Protein AF-A0A3E2NE12-F1 (afdb_monomer)

Foldseek 3Di:
DPQAAVVVVVVVQCVVVVHPDDDEFRWGWDDDPQKIKIKTKYADDPLQDPARIFIKIKIWGNDADPVRHTPAMWTAFNRSDTHHPLQQDQADPVRHGRPSHDSNRNNRRGGHDPPDD

Mean predicted aligned error: 4.58 Å

pLDDT: mean 91.09, std 12.11, range [31.97, 98.38]

Radius of gyration: 14.91 Å; Cα contacts (8 Å, |Δi|>4): 210; chains: 1; bounding box: 38×34×31 Å

Nearest PDB structures (foldseek):
  1wl7-assembly1_A  TM=4.563E-01  e=1.954E+00  Geobacillus thermodenitrificans
  5nnw-assembly2_B  TM=3.327E-01  e=3.538E+00  Pythium aphanidermatum
  6rw9-assembly1_A  TM=3.574E-01  e=4.228E+00  Morganella morganii subsp. morganii

Structure (mmCIF, N/CA/C/O backbone):
data_AF-A0A3E2NE12-F1
#
_entry.id   AF-A0A3E2NE12-F1
#
loop_
_atom_site.group_PDB
_atom_site.id
_atom_site.type_symbol
_atom_site.label_atom_id
_atom_site.label_alt_id
_atom_site.label_comp_id
_atom_site.label_asym_id
_atom_site.label_entity_id
_atom_site.label_seq_id
_atom_site.pdbx_PDB_ins_code
_atom_site.Cartn_x
_atom_site.Cartn_y
_atom_site.Cartn_z
_atom_site.occupancy
_atom_site.B_iso_or_equiv
_atom_site.auth_seq_id
_atom_site.auth_comp_id
_atom_site.auth_asym_id
_atom_site.auth_atom_id
_atom_site.pdbx_PDB_model_num
ATOM 1 N N . MET A 1 1 ? -18.287 -3.309 -14.749 1.00 36.47 1 MET A N 1
ATOM 2 C CA . MET A 1 1 ? -16.849 -3.215 -14.428 1.00 36.47 1 MET A CA 1
ATOM 3 C C . MET A 1 1 ? -16.736 -3.330 -12.922 1.00 36.47 1 MET A C 1
ATOM 5 O O . MET A 1 1 ? -17.314 -2.503 -12.233 1.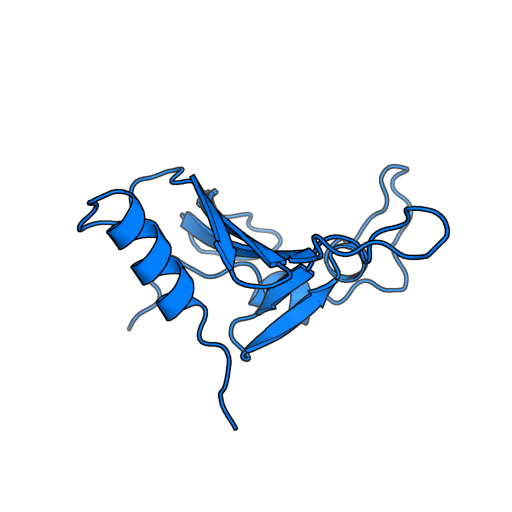00 36.47 1 MET A O 1
ATOM 9 N N . SER A 1 2 ? -16.128 -4.398 -12.412 1.00 44.44 2 SER A N 1
ATOM 10 C CA . SER A 1 2 ? -15.961 -4.589 -10.969 1.00 44.44 2 SER A CA 1
ATOM 11 C C . SER A 1 2 ? -14.808 -3.707 -10.499 1.00 44.44 2 SER A C 1
ATOM 13 O O . SER A 1 2 ? -13.652 -4.117 -10.560 1.00 44.44 2 SER A O 1
ATOM 15 N N . SER A 1 3 ? -15.103 -2.463 -10.126 1.00 59.97 3 SER A N 1
ATOM 16 C CA . SER A 1 3 ? -14.108 -1.556 -9.552 1.00 59.97 3 SER A CA 1
ATOM 17 C C . SER A 1 3 ? -13.604 -2.145 -8.232 1.00 59.97 3 SER A C 1
ATOM 19 O O . SER A 1 3 ? -14.407 -2.471 -7.357 1.00 59.97 3 SER A O 1
ATOM 21 N N . ASN A 1 4 ? -12.289 -2.326 -8.088 1.00 86.50 4 ASN A N 1
ATOM 22 C CA . ASN A 1 4 ? -11.703 -2.777 -6.827 1.00 86.50 4 ASN A CA 1
ATOM 23 C C . ASN A 1 4 ? -11.944 -1.694 -5.767 1.00 86.50 4 ASN A C 1
ATOM 25 O O . ASN A 1 4 ? -11.363 -0.621 -5.867 1.00 86.50 4 ASN A O 1
ATOM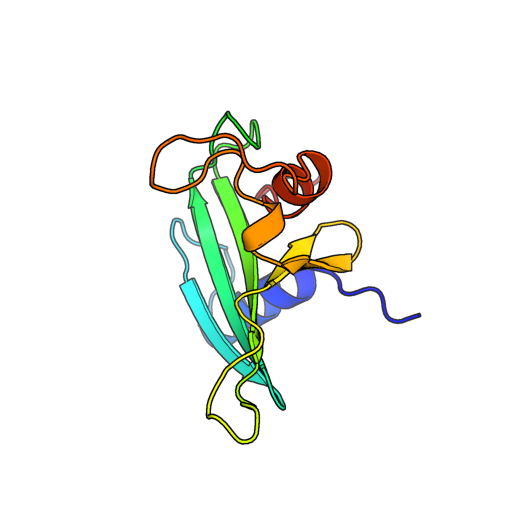 29 N N . ASN A 1 5 ? -12.777 -1.957 -4.760 1.00 92.94 5 ASN A N 1
ATOM 30 C CA . ASN A 1 5 ? -12.969 -1.025 -3.649 1.00 92.94 5 ASN A CA 1
ATOM 31 C C . ASN A 1 5 ? -11.984 -1.371 -2.513 1.00 92.94 5 ASN A C 1
ATOM 33 O O . ASN A 1 5 ? -12.102 -2.461 -1.942 1.00 92.94 5 ASN A O 1
ATOM 37 N N . PRO A 1 6 ? -11.034 -0.484 -2.155 1.00 94.19 6 PRO A N 1
ATOM 38 C CA . PRO A 1 6 ? -10.096 -0.731 -1.060 1.00 94.19 6 PRO A CA 1
ATOM 39 C C . PRO A 1 6 ? -10.764 -1.029 0.284 1.00 94.19 6 PRO A C 1
ATOM 41 O O . PRO A 1 6 ? -10.251 -1.844 1.053 1.00 94.19 6 PRO A O 1
ATOM 44 N N . GLU A 1 7 ? -11.931 -0.441 0.547 1.00 94.38 7 GLU A N 1
ATOM 45 C CA . GLU A 1 7 ? -12.666 -0.648 1.793 1.00 94.38 7 GLU A CA 1
ATOM 46 C C . GLU A 1 7 ? -13.104 -2.108 1.953 1.00 94.38 7 GLU A C 1
ATOM 48 O O . GLU A 1 7 ? -13.017 -2.668 3.042 1.00 94.38 7 GLU A O 1
ATOM 53 N N . THR A 1 8 ? -13.465 -2.789 0.860 1.00 95.12 8 THR A N 1
ATOM 54 C CA . THR A 1 8 ? -13.803 -4.221 0.896 1.00 95.12 8 THR A CA 1
ATOM 55 C C . THR A 1 8 ? -12.625 -5.076 1.377 1.00 95.12 8 THR A C 1
ATOM 57 O O . THR A 1 8 ? -12.828 -6.064 2.086 1.00 95.12 8 THR A O 1
ATOM 60 N N . TYR A 1 9 ? -11.388 -4.690 1.049 1.00 96.62 9 TYR A N 1
ATOM 61 C CA . TYR A 1 9 ? -10.187 -5.376 1.533 1.00 96.62 9 TYR A CA 1
ATOM 62 C C . TYR A 1 9 ? -9.939 -5.103 3.018 1.00 96.62 9 TYR A C 1
ATOM 64 O O . TYR A 1 9 ? -9.579 -6.033 3.741 1.00 96.62 9 TYR A O 1
ATOM 72 N N . LEU A 1 10 ? -10.161 -3.868 3.484 1.00 96.12 10 LEU A N 1
ATOM 73 C CA . LEU A 1 10 ? -10.083 -3.535 4.908 1.00 96.12 10 LEU A CA 1
ATOM 74 C C . LEU A 1 10 ? -11.112 -4.336 5.716 1.00 96.12 10 LEU A C 1
ATOM 76 O O . LEU A 1 10 ? -10.740 -5.006 6.673 1.00 96.12 10 LEU A O 1
ATOM 80 N N . GLN A 1 11 ? -12.373 -4.369 5.280 1.00 95.50 11 GLN A N 1
ATOM 81 C CA . GLN A 1 11 ? -13.433 -5.131 5.950 1.00 95.50 11 GLN A CA 1
ATOM 82 C C . GLN A 1 11 ? -13.136 -6.638 5.989 1.00 95.50 11 GLN A C 1
ATOM 84 O O . GLN A 1 11 ? -13.331 -7.288 7.016 1.00 95.50 11 GLN A O 1
ATOM 89 N N . LYS A 1 12 ? -12.596 -7.209 4.901 1.00 96.38 12 LYS A N 1
ATOM 90 C CA . LYS A 1 12 ? -12.129 -8.607 4.887 1.00 96.38 12 LYS A CA 1
ATOM 91 C C . LYS A 1 12 ? -10.999 -8.830 5.897 1.00 96.38 12 LYS A C 1
ATOM 93 O O . LYS A 1 12 ? -11.030 -9.819 6.623 1.00 96.38 12 LYS A O 1
ATOM 98 N N . ALA A 1 13 ? -10.039 -7.910 5.973 1.00 97.00 13 ALA A N 1
ATOM 99 C CA . ALA A 1 13 ? -8.930 -7.993 6.916 1.00 97.00 13 ALA A CA 1
ATOM 100 C C . ALA A 1 13 ? -9.382 -7.925 8.386 1.00 97.00 13 ALA A C 1
ATOM 102 O O . ALA A 1 13 ? -8.855 -8.661 9.222 1.00 97.00 13 ALA A O 1
ATOM 103 N N . LEU A 1 14 ? -10.369 -7.082 8.700 1.00 96.62 14 LEU A N 1
ATOM 104 C CA . LEU A 1 14 ? -10.979 -7.008 10.031 1.00 96.62 14 LEU A CA 1
ATOM 105 C C . LEU A 1 14 ? -11.725 -8.304 10.364 1.00 96.62 14 LEU A C 1
ATOM 107 O O . LEU A 1 14 ? -11.463 -8.926 11.393 1.00 96.62 14 LEU A O 1
ATOM 111 N N . LYS A 1 15 ? -12.564 -8.780 9.435 1.00 96.81 15 LYS A N 1
ATOM 112 C CA . LYS A 1 15 ? -13.327 -10.024 9.590 1.00 96.81 15 LYS A CA 1
ATOM 113 C C . LYS A 1 15 ? -12.432 -11.243 9.824 1.00 96.81 15 LYS A C 1
ATOM 115 O O . LYS A 1 15 ? -12.743 -12.051 10.694 1.00 96.81 15 LYS A O 1
ATOM 120 N N . ASN A 1 16 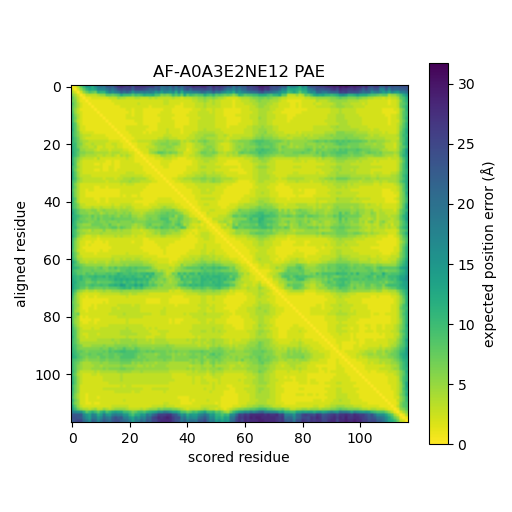? -11.329 -11.378 9.086 1.00 96.75 16 ASN A N 1
ATOM 121 C CA . ASN A 1 16 ? -10.380 -12.484 9.263 1.00 96.75 16 ASN A CA 1
ATOM 122 C C . ASN A 1 16 ? -9.773 -12.528 10.673 1.00 96.75 16 ASN A C 1
ATOM 124 O O . ASN A 1 16 ? -9.456 -13.604 11.171 1.00 96.75 16 ASN A O 1
ATOM 128 N N . GLN A 1 17 ? -9.614 -11.364 11.303 1.00 96.12 17 GLN A N 1
ATOM 129 C CA . GLN A 1 17 ? -9.044 -11.228 12.641 1.00 96.12 17 GLN A CA 1
ATOM 130 C C . GLN A 1 17 ? -10.112 -11.166 13.746 1.00 96.12 17 GLN A C 1
ATOM 132 O O . GLN A 1 17 ? -9.756 -11.054 14.915 1.00 96.12 17 GLN A O 1
ATOM 137 N N . GLY A 1 18 ? -11.405 -11.226 13.402 1.00 96.44 18 GLY A N 1
ATOM 138 C CA . GLY A 1 18 ? -12.499 -11.073 14.365 1.00 96.44 18 GLY A CA 1
ATOM 139 C C . GLY A 1 18 ? -12.567 -9.678 14.999 1.00 96.44 18 GLY A C 1
ATOM 140 O O . GLY A 1 18 ? -12.930 -9.560 16.165 1.00 96.44 18 GLY A O 1
ATOM 141 N N . LEU A 1 19 ? -12.176 -8.640 14.255 1.00 93.81 19 LEU A N 1
ATOM 142 C CA . LEU A 1 19 ? -12.165 -7.248 14.708 1.00 93.81 19 LEU A CA 1
ATOM 143 C C . LEU A 1 19 ? -13.399 -6.503 14.185 1.00 93.81 19 LEU A C 1
ATOM 145 O O . LEU A 1 19 ? -13.745 -6.638 13.013 1.00 93.81 19 LEU A O 1
ATOM 149 N N . GLU A 1 20 ? -14.030 -5.702 15.042 1.00 89.75 20 GLU A N 1
ATOM 150 C CA . GLU A 1 20 ? -15.143 -4.815 14.662 1.00 89.75 20 GLU A CA 1
ATOM 151 C C . GLU A 1 20 ? -14.641 -3.418 14.269 1.00 89.75 20 GLU A C 1
ATOM 153 O O . GLU A 1 20 ? -15.074 -2.859 13.263 1.00 89.75 20 GLU A O 1
ATOM 158 N N . ASP A 1 21 ? -13.659 -2.898 15.010 1.00 89.06 21 ASP A N 1
ATOM 159 C CA . ASP A 1 21 ? -13.003 -1.618 14.747 1.00 89.06 21 ASP A CA 1
ATOM 160 C C . ASP A 1 21 ? -11.608 -1.806 14.149 1.00 89.06 21 ASP A C 1
ATOM 162 O O . ASP A 1 21 ? -10.971 -2.846 14.315 1.00 89.06 21 ASP A O 1
ATOM 166 N N . THR A 1 22 ? -11.093 -0.769 13.483 1.00 91.56 22 THR A N 1
ATOM 167 C CA . THR A 1 22 ? -9.737 -0.785 12.917 1.00 91.56 22 THR A CA 1
ATOM 168 C C . THR A 1 22 ? -8.695 -0.409 13.978 1.00 91.56 22 THR A C 1
ATOM 170 O O . THR A 1 22 ? -8.606 0.767 14.336 1.00 91.56 22 THR A O 1
ATOM 173 N N . PRO A 1 23 ? -7.860 -1.348 14.474 1.00 90.69 23 PRO A N 1
ATOM 174 C CA . PRO A 1 23 ? -6.863 -1.017 15.478 1.00 90.69 23 PRO A CA 1
ATOM 175 C C . PRO A 1 23 ? -5.683 -0.266 14.859 1.00 90.69 23 PRO A C 1
ATOM 177 O O . PRO A 1 23 ? 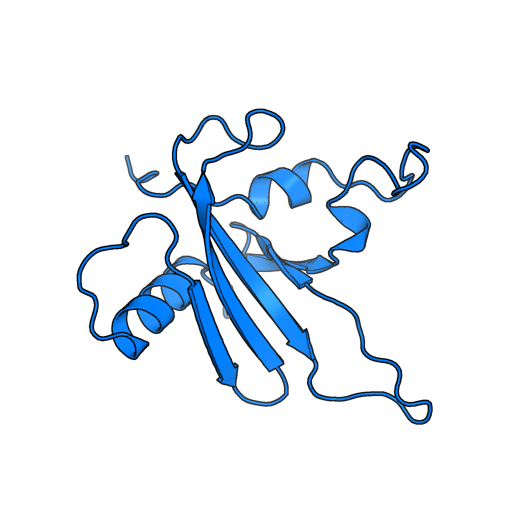-5.281 -0.503 13.713 1.00 90.69 23 PRO A O 1
ATOM 180 N N . ALA A 1 24 ? -5.060 0.595 15.664 1.00 84.88 24 ALA A N 1
ATOM 181 C CA . ALA A 1 24 ? -3.796 1.213 15.296 1.00 84.88 24 ALA A CA 1
ATOM 182 C C . ALA A 1 24 ? -2.763 0.118 14.978 1.00 84.88 24 ALA A C 1
ATOM 184 O O . ALA A 1 24 ? -2.573 -0.821 15.750 1.00 84.88 24 ALA A O 1
ATOM 185 N N . ARG A 1 25 ? -2.086 0.242 13.831 1.00 90.44 25 ARG A N 1
ATOM 186 C CA . ARG A 1 25 ? -1.049 -0.696 13.356 1.00 90.44 25 ARG A CA 1
ATOM 187 C C . ARG A 1 25 ? -1.531 -2.105 12.987 1.00 90.44 25 ARG A C 1
ATOM 189 O O . ARG A 1 25 ? -0.707 -3.018 12.902 1.00 90.44 25 ARG A O 1
ATOM 196 N N . MET A 1 26 ? -2.825 -2.285 12.707 1.00 95.19 26 MET A N 1
ATOM 197 C CA . MET A 1 26 ? -3.361 -3.527 12.138 1.00 95.19 26 MET A CA 1
ATOM 198 C C . MET A 1 26 ? -2.534 -3.993 10.931 1.00 95.19 26 MET A C 1
ATOM 200 O O . MET A 1 26 ? -2.184 -3.197 10.054 1.00 95.19 26 MET A O 1
ATOM 204 N N . LYS A 1 27 ? -2.269 -5.295 10.833 1.00 97.62 27 LYS A N 1
ATOM 205 C CA . LYS A 1 27 ? -1.716 -5.902 9.623 1.00 97.62 27 LYS A CA 1
ATOM 206 C C . LYS A 1 27 ? -2.283 -7.295 9.439 1.00 97.62 27 LYS A C 1
ATOM 208 O O . LYS A 1 27 ? -2.098 -8.139 10.303 1.00 97.62 27 LYS A O 1
ATOM 213 N N . GLU A 1 28 ? -2.844 -7.544 8.267 1.00 98.19 28 GLU A N 1
ATOM 214 C CA . GLU A 1 28 ? -3.403 -8.844 7.916 1.00 98.19 28 GLU A CA 1
ATOM 215 C C . GLU A 1 28 ? -2.930 -9.284 6.541 1.00 98.19 28 GLU A C 1
ATOM 217 O O . GLU A 1 28 ? -2.738 -8.456 5.645 1.00 98.19 28 GLU A O 1
ATOM 222 N N . ASN A 1 29 ? -2.711 -10.589 6.386 1.00 97.94 29 ASN A N 1
ATOM 223 C CA . ASN A 1 29 ? -2.230 -11.176 5.141 1.00 97.94 29 ASN A CA 1
ATOM 224 C C . ASN A 1 29 ? -3.027 -12.438 4.832 1.00 97.94 29 ASN A C 1
ATOM 226 O O . ASN A 1 29 ? -3.123 -13.324 5.673 1.00 97.94 29 ASN A O 1
ATOM 230 N N . TRP A 1 30 ? -3.485 -12.573 3.595 1.00 97.88 30 TRP A N 1
ATOM 231 C CA . TRP A 1 30 ? -4.136 -13.794 3.130 1.00 97.88 30 TRP A CA 1
ATOM 232 C C . TRP A 1 30 ? -3.772 -14.074 1.674 1.00 97.88 30 TRP A C 1
ATOM 234 O O . TRP A 1 30 ? -3.276 -13.197 0.963 1.00 97.88 30 TRP A O 1
ATOM 244 N N . ILE A 1 31 ? -3.996 -15.313 1.243 1.00 96.62 31 ILE A N 1
ATOM 245 C CA . ILE A 1 31 ? -3.861 -15.724 -0.156 1.00 96.62 31 ILE A CA 1
ATOM 246 C C . ILE A 1 31 ? -5.265 -15.860 -0.738 1.00 96.62 31 ILE A C 1
ATOM 248 O O . ILE A 1 31 ? -6.153 -16.407 -0.086 1.00 96.62 31 ILE A O 1
ATOM 252 N N . ASP A 1 32 ? -5.461 -15.331 -1.940 1.00 94.62 32 ASP A N 1
ATOM 253 C CA . ASP A 1 32 ? -6.703 -15.450 -2.699 1.00 94.62 32 ASP A CA 1
ATOM 254 C C . ASP A 1 32 ? -6.343 -15.590 -4.183 1.00 94.62 32 ASP A C 1
ATOM 256 O O . ASP A 1 32 ? -5.765 -14.676 -4.780 1.00 94.62 32 ASP A O 1
ATOM 260 N N . GLY A 1 33 ? -6.590 -16.774 -4.747 1.00 94.00 33 GLY A N 1
ATOM 261 C CA . GLY A 1 33 ? -6.061 -17.164 -6.056 1.00 94.00 33 GLY A CA 1
ATOM 262 C C . GLY A 1 33 ? -4.533 -17.045 -6.129 1.00 94.00 33 GLY A C 1
ATOM 263 O O . GLY A 1 33 ? -3.813 -17.502 -5.241 1.00 94.00 33 GLY A O 1
ATOM 264 N N . ASP A 1 34 ? -4.050 -16.379 -7.177 1.00 95.00 34 ASP A N 1
ATOM 265 C CA . ASP A 1 34 ? -2.620 -16.216 -7.474 1.00 95.00 34 ASP A CA 1
ATOM 266 C C . ASP A 1 34 ? -1.972 -15.019 -6.766 1.00 95.00 34 ASP A C 1
ATOM 268 O O . ASP A 1 34 ? -0.882 -14.579 -7.135 1.00 95.00 34 ASP A O 1
ATOM 272 N N . TYR A 1 35 ? -2.633 -14.444 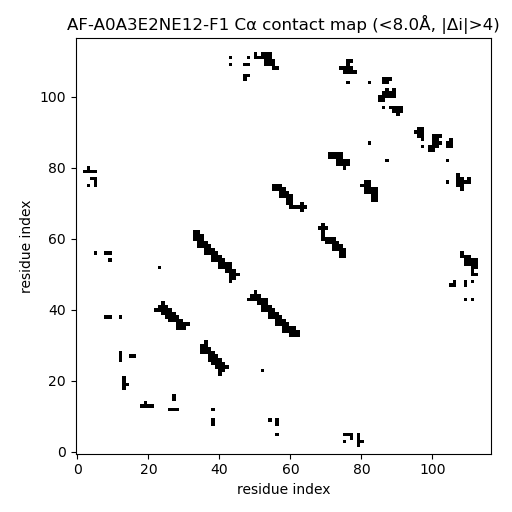-5.759 1.00 96.62 35 TYR A N 1
ATOM 273 C CA . TYR A 1 35 ? -2.139 -13.260 -5.071 1.00 96.62 35 TYR A CA 1
ATOM 274 C C . TYR A 1 35 ? -2.114 -13.442 -3.559 1.00 96.62 35 TYR A C 1
ATOM 276 O O . TYR A 1 35 ? -3.075 -13.878 -2.926 1.00 96.62 35 TYR A O 1
ATOM 284 N N . LYS A 1 36 ? -1.001 -13.011 -2.961 1.00 97.31 36 LYS A N 1
ATOM 285 C CA . LYS A 1 36 ? -0.918 -12.713 -1.535 1.00 97.31 36 LYS A CA 1
ATOM 286 C C . LYS A 1 36 ? -1.289 -11.254 -1.322 1.00 97.31 36 LYS A C 1
ATOM 288 O O . LYS A 1 36 ? -0.574 -10.368 -1.792 1.00 97.31 36 LYS A O 1
ATOM 293 N N . TYR A 1 37 ? -2.355 -11.015 -0.574 1.00 98.19 37 TYR A N 1
ATOM 294 C CA . TYR A 1 37 ? -2.803 -9.688 -0.177 1.00 98.19 37 TYR A CA 1
ATOM 295 C C . TYR A 1 37 ? -2.227 -9.304 1.182 1.00 98.19 37 TYR A C 1
ATOM 297 O O . TYR A 1 37 ? -1.946 -10.152 2.030 1.00 98.19 37 TYR A O 1
ATOM 305 N N . THR A 1 38 ? -2.021 -8.009 1.393 1.00 98.38 38 THR A N 1
ATOM 306 C CA . THR A 1 38 ? -1.687 -7.438 2.698 1.00 98.38 38 THR A CA 1
ATOM 307 C C . THR A 1 38 ? -2.433 -6.129 2.878 1.00 98.38 38 THR A C 1
ATOM 309 O O . THR A 1 38 ? -2.257 -5.212 2.075 1.00 98.38 38 THR A O 1
ATOM 312 N N . VAL A 1 39 ? -3.206 -6.026 3.955 1.00 98.06 39 VAL A N 1
ATOM 313 C CA . VAL A 1 39 ? -3.772 -4.757 4.426 1.00 98.06 39 VAL A CA 1
ATOM 314 C C . VAL A 1 39 ? -2.990 -4.338 5.655 1.00 98.06 39 VAL A C 1
ATOM 316 O O . VAL A 1 39 ? -2.824 -5.131 6.583 1.00 98.06 39 VAL A O 1
ATOM 319 N N . ARG A 1 40 ? -2.480 -3.108 5.654 1.00 97.69 40 ARG A N 1
ATOM 320 C CA . ARG A 1 40 ? -1.731 -2.557 6.783 1.00 97.69 40 ARG A CA 1
ATOM 321 C C . ARG A 1 40 ? -2.228 -1.166 7.119 1.00 97.69 40 ARG A C 1
ATOM 323 O O . ARG A 1 40 ? -2.264 -0.310 6.243 1.00 97.69 40 ARG A O 1
ATOM 330 N N . VAL A 1 41 ? -2.514 -0.960 8.394 1.00 96.38 41 VAL A N 1
ATOM 331 C CA . VAL A 1 41 ? -2.780 0.335 9.008 1.00 96.38 41 VAL A CA 1
ATOM 332 C C . VAL A 1 41 ? -1.477 0.876 9.577 1.00 96.38 41 VAL A C 1
ATOM 334 O O . VAL A 1 41 ? -0.699 0.126 10.172 1.00 96.38 41 VAL A O 1
ATOM 337 N N . HIS A 1 42 ? -1.209 2.159 9.382 1.00 94.50 42 HIS A N 1
ATOM 338 C CA . HIS A 1 42 ? -0.086 2.848 10.009 1.00 94.50 42 HIS A CA 1
ATOM 339 C C . HIS A 1 42 ? -0.341 4.356 10.082 1.00 94.50 42 HIS A C 1
ATOM 341 O O . HIS A 1 42 ? -1.354 4.854 9.588 1.00 94.50 42 HIS A O 1
ATOM 347 N N . GLU A 1 43 ? 0.562 5.073 10.741 1.00 93.19 43 GLU A N 1
ATOM 348 C CA . GLU A 1 43 ? 0.554 6.531 10.794 1.00 93.19 43 GLU A CA 1
ATOM 349 C C . GLU A 1 43 ? 0.673 7.113 9.376 1.00 93.19 43 GLU A C 1
ATOM 351 O O . GLU A 1 43 ? 1.403 6.576 8.531 1.00 93.19 43 GLU A O 1
ATOM 356 N N . GLY A 1 44 ? -0.054 8.195 9.103 1.00 88.56 44 GLY A N 1
ATOM 357 C CA . GLY A 1 44 ? 0.097 8.921 7.850 1.00 88.56 44 GLY A CA 1
ATOM 358 C C . GLY A 1 44 ? 1.480 9.549 7.717 1.00 88.56 44 GLY A C 1
ATOM 359 O O . GLY A 1 44 ? 2.203 9.767 8.689 1.00 88.56 44 GLY A O 1
ATOM 360 N N . ASN A 1 45 ? 1.862 9.819 6.475 1.00 86.25 45 ASN A N 1
ATOM 361 C CA . ASN A 1 45 ? 3.077 10.548 6.154 1.00 86.25 45 ASN A CA 1
ATOM 362 C C . ASN A 1 45 ? 2.672 11.814 5.403 1.00 86.25 45 ASN A C 1
ATOM 364 O O . ASN A 1 45 ? 2.078 11.706 4.330 1.00 86.25 45 ASN A O 1
ATOM 368 N N . SER A 1 46 ? 3.032 12.980 5.944 1.00 86.00 46 SER A N 1
ATOM 369 C CA . SER A 1 46 ? 2.681 14.300 5.405 1.00 86.00 46 SER A CA 1
ATOM 370 C C . SER A 1 46 ? 3.175 14.551 3.979 1.00 86.00 46 SER A C 1
ATOM 372 O O . SER A 1 46 ? 2.652 15.421 3.295 1.00 86.00 46 SER A O 1
ATOM 374 N N . THR A 1 47 ? 4.132 13.765 3.477 1.00 81.88 47 THR A N 1
ATOM 375 C CA . THR A 1 47 ? 4.501 13.775 2.053 1.00 81.88 47 THR A CA 1
ATOM 376 C C . THR A 1 47 ? 3.352 13.305 1.149 1.00 81.88 47 THR A C 1
ATOM 378 O O . THR A 1 47 ? 3.244 13.744 0.007 1.00 81.88 47 THR A O 1
ATOM 381 N N . TYR A 1 48 ? 2.485 12.413 1.635 1.00 81.31 48 TYR A N 1
ATOM 382 C CA . TYR A 1 48 ? 1.470 11.729 0.825 1.00 81.31 48 TYR A CA 1
ATOM 383 C C . TYR A 1 48 ? 0.032 11.944 1.313 1.00 81.31 48 TYR A C 1
ATOM 385 O O . TYR A 1 48 ? -0.902 11.723 0.545 1.00 81.31 48 TYR A O 1
ATOM 393 N N . THR A 1 49 ? -0.172 12.330 2.573 1.00 82.75 49 THR A N 1
ATOM 394 C CA . THR A 1 49 ? -1.500 12.478 3.180 1.00 82.75 49 THR A CA 1
ATOM 395 C C . THR A 1 49 ? -1.449 13.347 4.434 1.00 82.75 49 THR A C 1
ATOM 397 O O . THR A 1 49 ? -0.486 13.274 5.194 1.00 82.75 49 THR A O 1
ATOM 400 N N . ASP A 1 50 ? -2.515 14.105 4.682 1.00 86.31 50 ASP A N 1
ATOM 401 C CA . ASP A 1 50 ? -2.706 14.873 5.921 1.00 86.31 50 ASP A CA 1
ATOM 402 C C . ASP A 1 50 ? -3.413 14.060 7.021 1.00 86.31 50 ASP A C 1
ATOM 404 O O . ASP A 1 50 ? -3.668 14.566 8.110 1.00 86.31 50 ASP A O 1
ATOM 408 N N . ALA A 1 51 ? -3.781 12.806 6.743 1.00 88.38 51 ALA A N 1
ATOM 409 C CA . ALA A 1 51 ? -4.464 11.953 7.707 1.00 88.38 51 ALA A CA 1
ATOM 410 C C . ALA A 1 51 ? -3.500 11.439 8.786 1.00 88.38 51 ALA A C 1
ATOM 412 O O . ALA A 1 51 ? -2.430 10.929 8.463 1.00 88.38 51 ALA A O 1
ATOM 413 N N . ASP A 1 52 ? -3.920 11.458 10.054 1.00 89.06 52 ASP A N 1
ATOM 414 C CA . ASP A 1 52 ? -3.121 10.912 11.164 1.00 89.06 52 ASP A CA 1
ATOM 415 C C . ASP A 1 52 ? -2.879 9.404 11.021 1.00 89.06 52 ASP A C 1
ATOM 417 O O . ASP A 1 52 ? -1.821 8.881 11.383 1.00 89.06 52 ASP A O 1
ATOM 421 N N . SER A 1 53 ? -3.855 8.685 10.463 1.00 92.88 53 SER A N 1
ATOM 422 C CA . SER A 1 53 ? -3.750 7.258 10.200 1.00 92.88 53 SER A CA 1
ATOM 423 C C . SER A 1 53 ? -4.333 6.898 8.846 1.00 92.88 53 SER A C 1
ATOM 425 O O . SER A 1 53 ? -5.371 7.407 8.418 1.00 92.88 53 SER A O 1
ATOM 427 N N . ILE A 1 54 ? -3.652 5.978 8.179 1.00 95.50 54 ILE A N 1
ATOM 428 C CA . ILE A 1 54 ? -4.042 5.453 6.884 1.00 95.50 54 ILE A CA 1
ATOM 429 C C . ILE A 1 54 ? -4.017 3.935 6.898 1.00 95.50 54 ILE A C 1
ATOM 431 O O . ILE A 1 54 ? -3.354 3.307 7.728 1.00 95.50 54 ILE A O 1
ATOM 435 N N . TYR A 1 55 ? -4.663 3.347 5.902 1.00 96.75 55 TYR A N 1
ATOM 436 C CA . TYR A 1 55 ? -4.406 1.979 5.501 1.00 96.75 55 TYR A CA 1
ATOM 437 C C . TYR A 1 55 ? -3.927 1.916 4.054 1.00 96.75 55 TYR A C 1
ATOM 439 O O . TYR A 1 55 ? -4.213 2.777 3.221 1.00 96.75 55 TYR A O 1
ATOM 447 N N . ARG A 1 56 ? -3.169 0.865 3.754 1.00 97.31 56 ARG A N 1
ATOM 448 C CA . ARG A 1 56 ? -2.753 0.525 2.395 1.00 97.31 56 ARG A CA 1
ATOM 449 C C . ARG A 1 56 ? -3.095 -0.927 2.122 1.00 97.31 56 ARG A C 1
ATOM 451 O O . ARG A 1 56 ? -2.858 -1.794 2.967 1.00 97.31 56 ARG A O 1
ATOM 458 N N . VAL A 1 57 ? -3.613 -1.185 0.927 1.00 98.12 57 VAL A N 1
ATOM 459 C CA . VAL A 1 57 ? -3.856 -2.535 0.417 1.00 98.12 57 VAL A CA 1
ATOM 460 C C . VAL A 1 57 ? -2.778 -2.832 -0.610 1.00 98.12 57 VAL A C 1
ATOM 462 O O . VAL A 1 57 ? -2.589 -2.069 -1.554 1.00 98.12 57 VAL A O 1
ATOM 465 N N . SER A 1 58 ? -2.071 -3.939 -0.430 1.00 98.19 58 SER A N 1
ATOM 466 C CA . SER A 1 58 ? -1.073 -4.413 -1.382 1.00 98.19 58 SER A CA 1
ATOM 467 C C 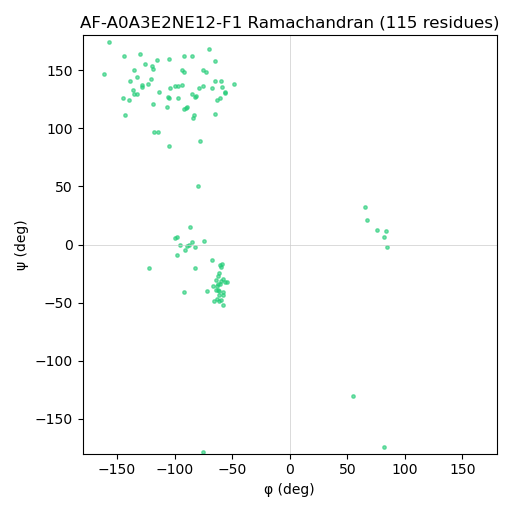. SER A 1 58 ? -1.348 -5.845 -1.804 1.00 98.19 58 SER A C 1
ATOM 469 O O . SER A 1 58 ? -1.975 -6.607 -1.065 1.00 98.19 58 SER A O 1
ATOM 471 N N . ARG A 1 59 ? -0.867 -6.208 -2.990 1.00 97.75 59 ARG A N 1
ATOM 472 C CA . ARG A 1 59 ? -0.868 -7.584 -3.480 1.00 97.75 59 ARG A CA 1
ATOM 473 C C . ARG A 1 59 ? 0.476 -7.932 -4.103 1.00 97.75 59 ARG A C 1
ATOM 475 O O . ARG A 1 59 ? 1.161 -7.074 -4.659 1.00 97.75 59 ARG A O 1
ATOM 482 N N . LYS A 1 60 ? 0.838 -9.207 -4.029 1.00 96.56 60 LYS A N 1
ATOM 483 C CA . LYS A 1 60 ? 1.999 -9.777 -4.713 1.00 96.56 60 LYS A CA 1
ATOM 484 C C . LYS A 1 60 ? 1.599 -11.095 -5.359 1.00 96.56 60 LYS A C 1
ATOM 486 O O . LYS A 1 60 ? 1.033 -11.946 -4.675 1.00 96.56 60 LYS A O 1
ATOM 491 N N . SER A 1 61 ? 1.912 -11.253 -6.644 1.00 95.31 61 SER A N 1
ATOM 492 C CA . SER A 1 61 ? 1.724 -12.521 -7.358 1.00 95.31 61 SER A CA 1
ATOM 493 C C . SER A 1 61 ? 2.478 -13.646 -6.642 1.00 95.31 61 SER A C 1
ATOM 495 O O . SER A 1 61 ? 3.654 -13.482 -6.300 1.00 95.31 61 SER A O 1
ATOM 497 N N . THR A 1 62 ? 1.808 -14.769 -6.406 1.00 93.88 62 THR A N 1
ATOM 498 C CA . THR A 1 62 ? 2.420 -16.025 -5.948 1.00 93.88 62 THR A CA 1
ATOM 499 C C . THR A 1 62 ? 3.016 -16.805 -7.118 1.00 93.88 62 THR A C 1
ATOM 501 O O . THR A 1 62 ? 3.920 -17.611 -6.911 1.00 93.88 62 THR A O 1
ATOM 504 N N . VAL A 1 63 ? 2.564 -16.514 -8.341 1.00 92.25 63 VAL A N 1
ATOM 505 C CA . VAL A 1 63 ? 3.122 -17.047 -9.585 1.00 92.25 63 VAL A CA 1
ATOM 506 C C . VAL A 1 63 ? 4.397 -16.291 -9.948 1.00 92.25 63 VAL A C 1
ATOM 508 O O . VAL A 1 63 ? 4.440 -15.054 -9.909 1.00 92.25 63 VAL A O 1
ATOM 511 N N . VAL A 1 64 ? 5.414 -17.061 -10.317 1.00 91.56 64 VAL A N 1
ATOM 512 C CA . VAL A 1 64 ? 6.710 -16.611 -10.831 1.00 91.56 64 VAL A CA 1
ATOM 513 C C . VAL A 1 64 ? 6.871 -17.069 -12.280 1.00 91.56 64 VAL A C 1
ATOM 515 O O . VAL A 1 64 ? 6.178 -17.989 -12.714 1.00 91.56 64 VAL A O 1
ATOM 518 N N . ASP A 1 65 ? 7.748 -16.413 -13.033 1.00 89.81 65 ASP A N 1
ATOM 519 C CA . ASP A 1 65 ? 8.102 -16.854 -14.382 1.00 89.81 65 ASP A CA 1
ATOM 520 C C . ASP A 1 65 ? 9.039 -18.080 -14.380 1.00 89.81 65 ASP A C 1
ATOM 522 O O . ASP A 1 65 ? 9.392 -18.625 -13.331 1.00 89.81 65 ASP A O 1
ATOM 526 N N . GLU A 1 66 ? 9.442 -18.522 -15.574 1.00 90.69 66 GLU A N 1
ATOM 527 C CA . GLU A 1 66 ? 10.346 -19.664 -15.780 1.00 90.69 66 GLU A CA 1
ATOM 528 C C . GLU A 1 66 ? 11.727 -19.498 -15.115 1.00 90.69 66 GLU A C 1
ATOM 530 O O . GLU A 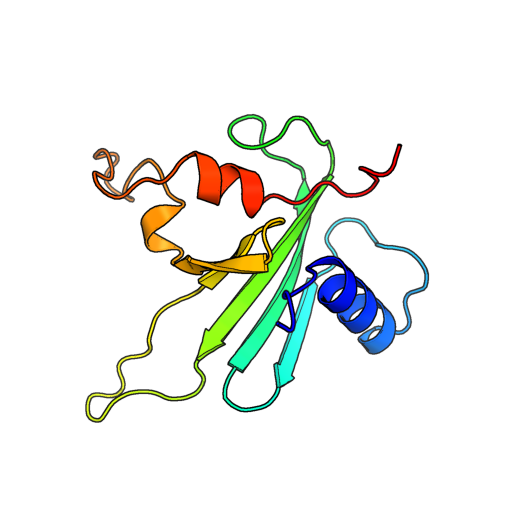1 66 ? 12.408 -20.488 -14.853 1.00 90.69 66 GLU A O 1
ATOM 535 N N . PHE A 1 67 ? 12.116 -18.263 -14.782 1.00 91.00 67 PHE A N 1
ATOM 536 C CA . PHE A 1 67 ? 13.363 -17.924 -14.095 1.00 91.00 67 PHE A CA 1
ATOM 537 C C . PHE A 1 67 ? 13.163 -17.687 -12.589 1.00 91.00 67 PHE A C 1
ATOM 539 O O . PHE A 1 67 ? 14.099 -17.295 -11.888 1.00 91.00 67 PHE A O 1
ATOM 546 N N . GLY A 1 68 ? 11.954 -17.914 -12.066 1.00 86.31 68 GLY A N 1
ATOM 547 C CA . GLY A 1 68 ? 11.615 -17.679 -10.665 1.00 86.31 68 GLY A CA 1
ATOM 548 C C . GLY A 1 68 ? 11.429 -16.200 -10.308 1.00 86.31 68 GLY A C 1
ATOM 549 O O . GLY A 1 68 ? 11.365 -15.860 -9.122 1.00 86.31 68 GLY A O 1
ATOM 550 N N . GLN A 1 69 ? 11.331 -15.304 -11.294 1.00 86.38 69 GLN A N 1
ATOM 551 C CA . GLN A 1 69 ? 11.120 -13.879 -11.069 1.00 86.38 69 GLN A CA 1
ATOM 552 C C . GLN A 1 69 ? 9.623 -13.572 -10.904 1.00 86.38 69 GLN A C 1
ATOM 554 O O . GLN A 1 69 ? 8.764 -13.976 -11.686 1.00 86.38 69 GLN A O 1
ATOM 559 N N . GLY A 1 70 ? 9.295 -12.853 -9.828 1.00 87.12 70 GLY A N 1
ATOM 560 C CA . GLY A 1 70 ? 7.939 -12.373 -9.560 1.00 87.12 70 GLY A CA 1
ATOM 561 C C . GLY A 1 70 ? 7.692 -10.975 -10.129 1.00 87.12 70 GLY A C 1
ATOM 562 O O . GLY A 1 70 ? 8.619 -10.201 -10.345 1.00 87.12 70 GLY A O 1
ATOM 563 N N . ARG A 1 71 ? 6.416 -10.598 -10.265 1.00 87.31 71 ARG A N 1
ATOM 564 C CA . ARG A 1 71 ? 5.974 -9.304 -10.831 1.00 87.31 71 ARG A CA 1
ATOM 565 C C . ARG A 1 71 ? 6.154 -8.071 -9.929 1.00 87.31 71 ARG A C 1
ATOM 567 O O . ARG A 1 71 ? 5.754 -6.975 -10.304 1.00 87.31 71 ARG A O 1
ATOM 574 N N . GLY A 1 72 ? 6.743 -8.233 -8.747 1.00 91.81 72 GLY A N 1
ATOM 575 C CA . GLY A 1 72 ? 6.862 -7.161 -7.755 1.00 91.81 72 GLY A CA 1
ATOM 576 C C . GLY A 1 72 ? 5.599 -6.959 -6.908 1.00 91.81 72 GLY A C 1
ATOM 577 O O . GLY A 1 72 ? 4.675 -7.772 -6.932 1.00 91.81 72 GLY A O 1
ATOM 578 N N . LEU A 1 73 ? 5.620 -5.911 -6.082 1.00 96.19 73 LEU A N 1
ATOM 579 C CA . LEU A 1 73 ? 4.532 -5.537 -5.178 1.00 96.19 73 LEU A CA 1
ATOM 580 C C . LEU A 1 73 ? 3.670 -4.453 -5.833 1.00 96.19 73 LEU A C 1
ATOM 582 O O . LEU A 1 73 ? 4.206 -3.494 -6.390 1.00 96.19 73 LEU A O 1
ATOM 586 N N . GLU A 1 74 ? 2.354 -4.584 -5.728 1.00 97.81 74 GLU A N 1
ATOM 587 C CA . GLU A 1 74 ? 1.391 -3.591 -6.204 1.00 97.81 74 GLU A CA 1
ATOM 588 C C . GLU A 1 74 ? 0.551 -3.065 -5.038 1.00 97.81 74 GLU A C 1
ATOM 590 O O . GLU A 1 74 ? 0.291 -3.799 -4.082 1.00 97.81 74 GLU A O 1
ATOM 595 N N . TYR A 1 75 ? 0.084 -1.822 -5.138 1.00 98.19 75 TYR A N 1
ATOM 596 C CA . TYR A 1 75 ? -0.804 -1.180 -4.173 1.00 98.19 75 TYR A CA 1
ATOM 597 C C . TYR A 1 75 ? -2.086 -0.705 -4.844 1.00 98.19 75 TYR A C 1
ATOM 599 O O . TYR A 1 75 ? -2.046 -0.161 -5.945 1.00 98.19 75 TYR A O 1
ATOM 607 N N . LEU A 1 76 ? -3.215 -0.905 -4.172 1.00 97.94 76 LEU A N 1
ATOM 608 C CA . LEU A 1 76 ? -4.518 -0.475 -4.660 1.00 97.94 76 LEU A CA 1
ATOM 609 C C . LEU A 1 76 ? -4.734 1.008 -4.339 1.00 97.94 76 LEU A C 1
ATOM 611 O O . LEU A 1 76 ? -4.586 1.417 -3.185 1.00 97.94 76 LEU A O 1
ATOM 615 N N . GLY A 1 77 ? -5.079 1.793 -5.355 1.00 96.56 77 GLY A N 1
ATOM 616 C CA . GLY A 1 77 ? -5.512 3.178 -5.209 1.00 96.56 77 GLY A CA 1
ATOM 617 C C . GLY A 1 77 ? -7.007 3.297 -4.912 1.00 96.56 77 GLY A C 1
ATOM 618 O O . GLY A 1 77 ? -7.791 2.380 -5.166 1.00 96.56 77 GLY A O 1
ATOM 619 N N . THR A 1 78 ? -7.419 4.458 -4.403 1.00 95.12 78 THR A N 1
ATOM 620 C CA . THR A 1 78 ? -8.836 4.826 -4.214 1.00 95.12 78 THR A CA 1
ATOM 621 C C . THR A 1 78 ? -9.647 4.865 -5.513 1.00 95.12 78 THR A C 1
ATOM 623 O O . THR A 1 78 ? -10.870 4.784 -5.476 1.00 95.12 78 THR A O 1
ATOM 626 N N . ASP A 1 79 ? -8.978 4.935 -6.662 1.00 95.12 79 ASP A N 1
ATOM 627 C CA . ASP A 1 79 ? -9.549 4.848 -8.008 1.00 95.12 79 ASP A CA 1
ATOM 628 C C . ASP A 1 79 ? -9.796 3.403 -8.491 1.00 95.12 79 ASP A C 1
ATOM 630 O O . ASP A 1 79 ? -10.300 3.184 -9.593 1.00 95.12 79 ASP A O 1
ATOM 634 N N . GLY A 1 80 ? -9.442 2.405 -7.678 1.00 95.75 80 GLY A N 1
ATOM 635 C CA . GLY A 1 80 ? -9.603 0.986 -7.984 1.00 95.75 80 GLY A CA 1
ATOM 636 C C . GLY A 1 80 ? -8.506 0.387 -8.870 1.00 95.75 80 GLY A C 1
ATOM 637 O O . GLY A 1 80 ? -8.608 -0.789 -9.251 1.00 95.75 80 GLY A O 1
ATOM 638 N N . ASN A 1 81 ? -7.454 1.156 -9.169 1.00 96.88 81 ASN A N 1
ATOM 639 C CA . ASN A 1 81 ? -6.307 0.711 -9.953 1.00 96.88 81 ASN A CA 1
ATOM 640 C C . ASN A 1 81 ? -5.187 0.158 -9.066 1.00 96.88 81 ASN A C 1
ATOM 642 O O . ASN A 1 81 ? -4.967 0.605 -7.941 1.00 96.88 81 ASN A O 1
ATOM 646 N N . TRP A 1 82 ? -4.449 -0.815 -9.598 1.00 97.12 82 TRP A N 1
ATOM 647 C CA . TRP A 1 82 ? -3.260 -1.365 -8.952 1.00 97.12 82 TRP A CA 1
ATOM 648 C C . TRP A 1 82 ? -2.004 -0.707 -9.519 1.00 97.12 82 TRP A C 1
ATOM 650 O O . TRP A 1 82 ? -1.776 -0.726 -10.727 1.00 97.12 82 TRP A O 1
ATOM 660 N N . TYR A 1 83 ? -1.179 -0.157 -8.636 1.00 97.31 83 TYR A N 1
ATOM 661 C CA . TYR A 1 83 ? 0.044 0.560 -8.974 1.00 97.31 83 TYR A CA 1
ATOM 662 C C . TYR A 1 83 ? 1.271 -0.195 -8.480 1.00 97.31 83 TYR A C 1
ATOM 664 O O . TYR A 1 83 ? 1.335 -0.581 -7.313 1.00 97.31 83 TYR A O 1
ATOM 672 N N . GLN A 1 84 ? 2.269 -0.385 -9.341 1.00 96.75 84 GLN A N 1
ATOM 673 C CA . GLN A 1 84 ? 3.530 -1.013 -8.943 1.00 96.75 84 GLN A CA 1
ATOM 674 C C . GLN A 1 84 ? 4.274 -0.149 -7.921 1.00 96.75 84 GLN A C 1
ATOM 676 O O . GLN A 1 84 ? 4.353 1.065 -8.068 1.00 96.75 84 GLN A O 1
ATOM 681 N N . GLU A 1 85 ? 4.894 -0.766 -6.915 1.00 96.00 85 GLU A N 1
ATOM 682 C CA . GLU A 1 85 ? 5.664 -0.046 -5.892 1.00 96.00 85 GLU A CA 1
ATOM 683 C C . GLU A 1 85 ? 6.756 0.859 -6.493 1.00 96.00 85 GLU A C 1
ATOM 685 O O . GLU A 1 85 ? 7.046 1.927 -5.952 1.00 96.00 85 GLU A O 1
ATOM 690 N N . SER A 1 86 ? 7.331 0.450 -7.627 1.00 94.31 86 SER A N 1
ATOM 691 C CA . SER A 1 86 ? 8.356 1.199 -8.357 1.00 94.31 86 SER A CA 1
ATOM 692 C C . SER A 1 86 ? 7.903 2.595 -8.782 1.00 94.31 86 SER A C 1
ATOM 694 O O . SER A 1 86 ? 8.746 3.480 -8.828 1.00 94.31 86 SER A O 1
ATOM 696 N N . VAL A 1 87 ? 6.612 2.831 -9.043 1.00 95.94 87 VAL A N 1
ATOM 697 C CA . VAL A 1 87 ? 6.104 4.160 -9.439 1.00 95.94 87 VAL A CA 1
ATOM 698 C C . VAL A 1 87 ? 5.654 5.008 -8.248 1.00 95.94 87 VAL A C 1
ATOM 700 O O . VAL A 1 87 ? 5.290 6.163 -8.418 1.00 95.94 87 VAL A O 1
ATOM 703 N N . LEU A 1 88 ? 5.670 4.467 -7.027 1.00 95.31 88 LEU A N 1
ATOM 704 C CA . LEU A 1 88 ? 5.156 5.150 -5.829 1.00 95.31 88 LEU A CA 1
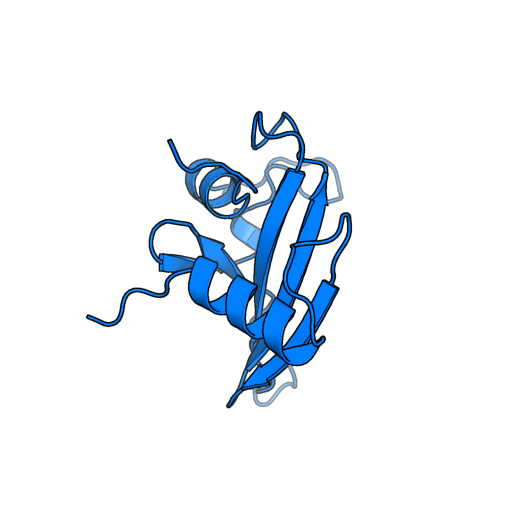ATOM 705 C C . LEU A 1 88 ? 6.251 5.835 -5.003 1.00 95.31 88 LEU A C 1
ATOM 707 O O . LEU A 1 88 ? 5.946 6.546 -4.050 1.00 95.31 88 LEU A O 1
ATOM 711 N N . LYS A 1 89 ? 7.524 5.593 -5.328 1.00 92.75 89 LYS A N 1
ATOM 712 C CA . LYS A 1 89 ? 8.682 6.119 -4.594 1.00 92.75 89 LYS A CA 1
ATOM 713 C C . LYS A 1 89 ? 9.336 7.230 -5.402 1.00 92.75 89 LYS A C 1
ATOM 715 O O . LYS A 1 89 ? 9.806 6.966 -6.503 1.00 92.75 89 LYS A O 1
ATOM 720 N N . GLU A 1 90 ? 9.373 8.438 -4.851 1.00 93.81 90 GLU A N 1
ATOM 721 C CA . GLU A 1 90 ? 9.962 9.615 -5.508 1.00 93.81 90 GLU A CA 1
ATOM 722 C C . GLU A 1 90 ? 11.479 9.498 -5.679 1.00 93.81 90 GLU A C 1
ATOM 724 O O . GLU A 1 90 ? 12.027 9.895 -6.704 1.00 93.81 90 GLU A O 1
ATOM 729 N N . PHE A 1 91 ? 12.148 8.880 -4.707 1.00 93.62 91 PHE A N 1
ATOM 730 C CA . PHE A 1 91 ? 13.592 8.685 -4.715 1.00 93.62 91 PHE A CA 1
ATOM 731 C C . PHE A 1 91 ? 13.942 7.200 -4.667 1.00 93.62 91 PHE A C 1
ATOM 733 O O . PHE A 1 91 ? 13.309 6.401 -3.964 1.00 93.62 91 PHE A O 1
ATOM 740 N N . TYR A 1 92 ? 14.987 6.829 -5.397 1.00 91.38 92 TYR A N 1
ATOM 741 C CA . TYR A 1 92 ? 15.646 5.542 -5.244 1.00 91.38 92 TYR A CA 1
ATOM 742 C C . TYR A 1 92 ? 16.412 5.475 -3.916 1.00 91.38 92 TYR A C 1
ATOM 744 O O . TYR A 1 92 ? 16.617 6.472 -3.225 1.00 91.38 92 TYR A O 1
ATOM 752 N N . LYS A 1 93 ? 16.860 4.271 -3.542 1.00 89.62 93 LYS A N 1
ATOM 753 C CA . LYS A 1 93 ? 17.604 4.057 -2.285 1.00 89.62 93 LYS A CA 1
ATOM 754 C C . LYS A 1 93 ? 18.927 4.826 -2.219 1.00 89.62 93 LYS A C 1
ATOM 756 O O . LYS A 1 93 ? 19.409 5.078 -1.123 1.00 89.62 93 LYS A O 1
ATOM 761 N N . ASP A 1 94 ? 19.507 5.154 -3.368 1.00 93.12 94 ASP A N 1
ATOM 762 C CA . ASP A 1 94 ? 20.733 5.947 -3.490 1.00 93.12 94 ASP A CA 1
ATOM 763 C C . ASP A 1 94 ? 20.477 7.469 -3.473 1.00 93.12 94 ASP A C 1
ATOM 765 O O . ASP A 1 94 ? 21.419 8.248 -3.584 1.00 93.12 94 ASP A O 1
ATOM 769 N N . GLY A 1 95 ? 19.218 7.896 -3.314 1.00 92.69 95 GLY A N 1
ATOM 770 C CA . GLY A 1 95 ? 18.812 9.300 -3.276 1.00 92.69 95 GLY A CA 1
ATOM 771 C C . GLY A 1 95 ? 18.583 9.937 -4.648 1.00 92.69 95 GLY A C 1
ATOM 772 O O . GLY A 1 95 ? 18.180 11.097 -4.707 1.00 92.69 95 GLY A O 1
ATOM 773 N N . SER A 1 96 ? 18.802 9.215 -5.750 1.00 96.00 96 SER A N 1
ATOM 774 C CA . SER A 1 96 ? 18.497 9.733 -7.086 1.00 96.00 96 SER A CA 1
ATOM 775 C C . SER A 1 96 ? 16.984 9.787 -7.343 1.00 96.00 96 SER A C 1
ATOM 777 O O . SER A 1 96 ? 16.216 8.982 -6.811 1.00 96.00 96 SER A O 1
ATOM 779 N N . ILE A 1 97 ? 16.543 10.765 -8.142 1.00 95.69 97 ILE A N 1
ATOM 780 C CA . ILE A 1 97 ? 15.125 10.955 -8.488 1.00 95.69 97 ILE A CA 1
ATOM 781 C C . ILE A 1 97 ? 14.656 9.793 -9.363 1.00 95.69 97 ILE A C 1
ATOM 783 O O . ILE A 1 97 ? 15.316 9.417 -10.333 1.00 95.69 97 ILE A O 1
ATOM 787 N N . ASN A 1 98 ? 13.481 9.259 -9.051 1.00 96.31 98 ASN A N 1
ATOM 788 C CA . ASN A 1 98 ? 12.822 8.256 -9.863 1.00 96.31 98 ASN A CA 1
ATOM 789 C C . ASN A 1 98 ? 12.047 8.912 -11.023 1.00 96.31 98 ASN A C 1
ATOM 791 O O . ASN A 1 98 ? 11.013 9.537 -10.783 1.00 96.31 98 ASN A O 1
ATOM 795 N N . PRO A 1 99 ? 12.466 8.732 -12.291 1.00 96.31 99 PRO A N 1
ATOM 796 C CA . PRO A 1 99 ? 11.769 9.310 -13.443 1.00 96.31 99 PRO A CA 1
ATOM 797 C C . PRO A 1 99 ? 10.379 8.702 -13.682 1.00 96.31 99 PRO A C 1
ATOM 799 O O . PRO A 1 99 ? 9.604 9.246 -14.463 1.00 96.31 99 PRO A O 1
ATOM 802 N N . LEU A 1 100 ? 10.064 7.573 -13.039 1.00 96.69 100 LEU A N 1
ATOM 803 C CA . LEU A 1 100 ? 8.766 6.904 -13.121 1.00 96.69 100 LEU A CA 1
ATOM 804 C C . LEU A 1 100 ? 7.854 7.244 -11.938 1.00 96.69 100 LEU A C 1
ATOM 806 O O . LEU A 1 100 ? 6.798 6.626 -11.794 1.00 96.69 100 LEU A O 1
ATOM 810 N N . PHE A 1 101 ? 8.256 8.177 -11.069 1.00 96.75 101 PHE A N 1
ATOM 811 C CA . PHE A 1 101 ? 7.442 8.561 -9.928 1.00 96.75 101 PHE A CA 1
ATOM 812 C C . PHE A 1 101 ? 6.094 9.126 -10.381 1.00 96.75 101 PHE A C 1
ATOM 814 O O . PHE A 1 101 ? 6.009 10.067 -11.168 1.00 96.75 101 PHE A O 1
ATOM 821 N N . ASN A 1 102 ? 5.030 8.544 -9.842 1.00 96.75 102 ASN A N 1
ATOM 822 C CA . ASN A 1 102 ? 3.662 8.970 -10.031 1.00 96.75 102 ASN A CA 1
ATOM 823 C C . ASN A 1 102 ? 3.114 9.459 -8.686 1.00 96.75 102 ASN A C 1
ATOM 825 O O . ASN A 1 102 ? 2.643 8.677 -7.856 1.00 96.75 102 ASN A O 1
ATOM 829 N N . GLU A 1 103 ? 3.169 10.776 -8.487 1.00 95.44 103 GLU A N 1
ATOM 830 C CA . GLU A 1 103 ? 2.707 11.433 -7.262 1.00 95.44 103 GLU A CA 1
ATOM 831 C C . GLU A 1 103 ? 1.227 11.143 -6.973 1.00 95.44 103 GLU A C 1
ATOM 833 O O . GLU A 1 103 ? 0.856 10.852 -5.835 1.00 95.44 103 GLU A O 1
ATOM 838 N N . SER A 1 104 ? 0.384 11.155 -8.012 1.00 95.88 104 SER A N 1
ATOM 839 C CA . SER A 1 104 ? -1.051 10.886 -7.874 1.00 95.88 104 SER A CA 1
ATOM 840 C C . SER A 1 104 ? -1.299 9.463 -7.379 1.00 95.88 104 SER A C 1
ATOM 842 O O . SER A 1 104 ? -2.036 9.267 -6.416 1.00 95.88 104 SER A O 1
ATOM 844 N N . ALA A 1 105 ? -0.637 8.469 -7.975 1.00 96.38 105 ALA A N 1
ATOM 845 C CA . ALA A 1 105 ? -0.716 7.081 -7.525 1.00 96.38 105 ALA A CA 1
ATOM 846 C C . ALA A 1 105 ? -0.186 6.913 -6.095 1.00 96.38 105 ALA A C 1
ATOM 848 O O . ALA A 1 105 ? -0.774 6.184 -5.293 1.00 96.38 105 ALA A O 1
ATOM 849 N N . SER A 1 106 ? 0.896 7.617 -5.744 1.00 94.81 106 SER A N 1
ATOM 850 C CA . SER A 1 106 ? 1.416 7.600 -4.378 1.00 94.81 106 SER A CA 1
ATOM 851 C C . SER A 1 106 ? 0.353 8.065 -3.383 1.00 94.81 106 SER A C 1
ATOM 853 O O . SER A 1 106 ? -0.002 7.299 -2.487 1.00 94.81 106 SER A O 1
ATOM 855 N N . LYS A 1 107 ? -0.261 9.233 -3.610 1.00 94.88 107 LYS A N 1
ATOM 856 C CA . LYS A 1 107 ? -1.349 9.766 -2.772 1.00 94.88 107 LYS A CA 1
ATOM 857 C C . LYS A 1 107 ? -2.565 8.833 -2.726 1.00 94.88 107 LYS A C 1
ATOM 859 O O . LYS A 1 107 ? -3.030 8.488 -1.645 1.00 94.88 107 LYS A O 1
ATOM 864 N N . MET A 1 108 ? -3.031 8.334 -3.875 1.00 95.56 108 MET A N 1
ATOM 865 C CA . MET A 1 108 ? -4.203 7.445 -3.955 1.00 95.56 108 MET A CA 1
ATOM 866 C C . MET A 1 108 ? -4.023 6.118 -3.212 1.00 95.56 108 MET A C 1
ATOM 868 O O . MET A 1 108 ? -5.006 5.530 -2.769 1.00 95.56 108 MET A O 1
ATOM 872 N N . THR A 1 109 ? -2.789 5.629 -3.068 1.00 96.31 109 THR A N 1
ATOM 873 C CA . THR A 1 109 ? -2.508 4.386 -2.329 1.00 96.31 109 THR A CA 1
ATOM 874 C C . THR A 1 109 ? -2.298 4.599 -0.825 1.00 96.31 109 THR A C 1
ATOM 876 O O . THR A 1 109 ? -2.044 3.615 -0.127 1.00 96.31 109 THR A O 1
ATOM 879 N N . HIS A 1 110 ? -2.371 5.839 -0.319 1.00 95.69 110 HIS A N 1
ATOM 880 C CA . HIS A 1 110 ? -2.343 6.190 1.108 1.00 95.69 110 HIS A CA 1
ATOM 881 C C . HIS A 1 110 ? -3.760 6.564 1.564 1.00 95.69 110 HIS A C 1
ATOM 883 O O . HIS A 1 110 ? -4.141 7.731 1.552 1.00 95.69 110 HIS A O 1
ATOM 889 N N . ILE A 1 111 ? -4.560 5.559 1.930 1.00 95.00 111 ILE A N 1
ATOM 890 C CA . ILE A 1 111 ? -6.009 5.715 2.094 1.00 95.00 111 ILE A CA 1
ATOM 891 C C . ILE A 1 111 ? -6.333 6.125 3.538 1.00 95.00 111 ILE A C 1
ATOM 893 O O . ILE A 1 111 ? -6.049 5.343 4.448 1.00 95.00 111 ILE A O 1
ATOM 897 N N . PRO A 1 112 ? -6.924 7.308 3.784 1.00 93.75 112 PRO A N 1
ATOM 898 C CA . PRO A 1 112 ? -7.251 7.767 5.133 1.00 93.75 112 PRO A CA 1
ATOM 899 C C . PRO A 1 112 ? -8.193 6.821 5.880 1.00 93.75 112 PRO A C 1
ATOM 901 O O . PRO A 1 112 ? -9.211 6.387 5.339 1.00 93.75 112 PRO A O 1
ATOM 904 N N . LEU A 1 113 ? -7.892 6.551 7.151 1.00 87.25 113 LEU A N 1
ATOM 905 C CA . LEU A 1 113 ? -8.871 5.990 8.079 1.00 87.25 113 LEU A CA 1
ATOM 906 C C . LEU A 1 113 ? -9.747 7.126 8.616 1.00 87.25 113 LEU A C 1
ATOM 908 O O . LEU A 1 113 ? -9.235 8.136 9.086 1.00 87.25 113 LEU A O 1
ATOM 912 N N . GLY A 1 114 ? -11.070 6.978 8.525 1.00 70.19 114 GLY A N 1
ATOM 913 C CA . GLY A 1 114 ? -12.016 8.009 8.976 1.00 70.19 114 GLY A CA 1
ATOM 914 C C . GLY A 1 114 ? -12.295 9.132 7.967 1.00 70.19 114 GLY A C 1
A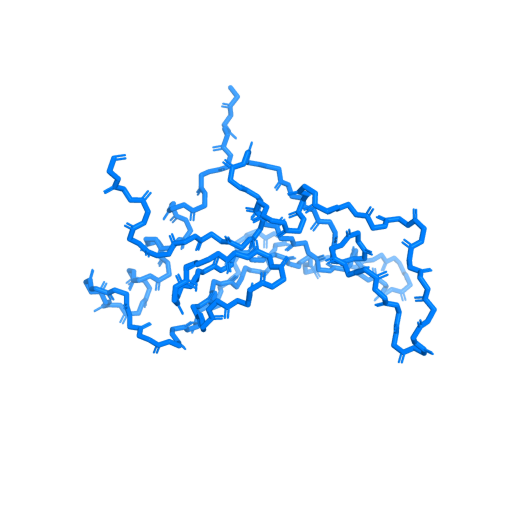TOM 915 O O . GLY A 1 114 ? -12.941 10.115 8.318 1.00 70.19 114 GLY A O 1
ATOM 916 N N . GLY A 1 115 ? -11.871 8.986 6.707 1.00 46.88 115 GLY A N 1
ATOM 917 C CA . GLY A 1 115 ? -12.184 9.904 5.605 1.00 46.88 115 GLY A CA 1
ATOM 918 C C . GLY A 1 115 ? -13.575 9.690 5.004 1.00 46.88 115 GLY A C 1
ATOM 919 O O . GLY A 1 115 ? -13.701 9.532 3.795 1.00 46.88 115 GLY A O 1
ATOM 920 N N . GLY A 1 116 ? -14.599 9.639 5.854 1.00 40.59 116 GLY A N 1
ATOM 921 C CA . GLY A 1 116 ? -16.001 9.731 5.470 1.00 40.59 116 GLY A CA 1
ATOM 922 C C . GLY A 1 116 ? -16.606 10.965 6.126 1.00 40.59 116 GLY A C 1
ATOM 923 O O . GLY A 1 116 ? -17.001 10.917 7.290 1.00 40.59 116 GLY A O 1
ATOM 924 N N . LYS A 1 117 ? -16.660 12.067 5.384 1.00 31.97 117 LYS A N 1
ATOM 925 C CA . LYS A 1 117 ? -17.667 13.110 5.570 1.00 31.97 117 LYS A CA 1
ATOM 926 C C . LYS A 1 117 ? -18.212 13.500 4.212 1.00 31.97 117 LYS A C 1
ATOM 928 O O . LYS A 1 117 ? -17.380 13.695 3.300 1.00 31.97 117 LYS A O 1
#

Secondary structure (DSSP, 8-state):
-----HHHHHHHHHHHTT-SS--TT-EEEEEETTEEEEEEEEE--TTT-S-SEEEEEEEEES---TTS----EEEE-TTS-EEEGGGT-SB-TTS-B-TT--HHHHHHTSEETT---

Sequence (117 aa):
MSSNNPETYLQKALKNQGLEDTPARMKENWIDGDYKYTVRVHEGNSTYTDADSIYRVSRKSTVVDEFGQGRGLEYLGTDGNWYQESVLKEFYKDGSINPLFNESASKMTHIPLGGGK

Organism: NCBI:txid253257

Solvent-accessible surface area (backbone atoms only — not comparable to full-atom values): 6703 Å² total; per-residue (Å²): 130,89,70,48,56,62,65,60,53,51,53,50,46,30,55,78,70,74,41,93,69,88,57,90,61,38,72,39,74,51,76,59,90,62,28,38,38,36,41,38,32,38,72,41,49,77,93,51,32,91,39,74,34,20,37,34,44,34,40,28,54,73,59,52,51,100,83,67,53,58,86,55,49,30,30,43,18,79,86,34,47,77,42,52,55,77,29,50,37,60,51,46,98,88,68,48,76,37,94,60,43,34,69,67,59,32,30,37,30,50,36,54,62,83,77,77,130